Protein AF-A0A969NBT8-F1 (afdb_monomer)

pLDDT: mean 84.8, std 12.85, range [37.38, 96.69]

Secondary structure (DSSP, 8-state):
------EEE-SS-EEEE---S-PPTTEEEE---S-HHHHHHHHHHTGGG-S--EESTTTSTTPEETT-TT---TT--GGG--HHHHHHHTT-

Radius of gyration: 17.28 Å; Cα contacts (8 Å, |Δi|>4): 71; chains: 1; bounding box: 40×39×43 Å

Nearest PDB structures (foldseek):
  1v3a-assembly1_A  TM=3.323E-01  e=5.135E+00  Homo sapiens

Solvent-accessible surface area (backbone atoms only — not comparable to full-atom values): 6213 Å² total; per-residue (Å²): 134,79,82,90,72,77,66,48,71,80,90,72,44,34,43,34,78,48,91,67,92,78,63,60,89,53,42,45,65,43,82,92,75,96,47,70,64,62,51,54,54,50,52,62,75,44,41,94,80,52,90,75,52,74,36,61,84,89,74,49,89,94,42,38,43,80,91,44,83,88,59,75,54,100,80,66,46,70,91,82,45,60,64,70,59,54,60,59,60,70,76,109

Foldseek 3Di:
DPDPFDWDDDPQAIEGADDDPDDPHRYDYDHDDPDLVVVQVVCVVCVQVDFAAEDDPPSHPPHDYPPCPPPDDPCSDTPNDPVVVVVVVVVD

Mean predicted aligned error: 8.27 Å

Sequence (92 aa):
MMNKIPFWENGFAILKEDIGMASPISVIYFEHYSSLETVKERLAMDKENIQCVVAKDGIIDGSVVFGAAQQPQLWDYADNMDTMKFLLELGN

Structure (mmCIF, N/CA/C/O backbone):
data_AF-A0A969NBT8-F1
#
_entry.id   AF-A0A969NBT8-F1
#
loop_
_atom_site.group_PDB
_atom_site.id
_atom_site.type_symbol
_atom_site.label_atom_id
_atom_site.label_alt_id
_atom_site.label_comp_id
_atom_site.label_asym_id
_atom_site.label_entity_id
_atom_site.label_seq_id
_atom_site.pdbx_PDB_ins_code
_atom_site.Cartn_x
_atom_site.Cartn_y
_atom_site.Cartn_z
_atom_site.occupancy
_atom_site.B_iso_or_equiv
_atom_site.auth_seq_id
_atom_site.auth_comp_id
_atom_site.auth_asym_id
_atom_site.auth_atom_id
_atom_site.pdbx_PDB_model_num
ATOM 1 N N . MET A 1 1 ? 20.317 13.403 -20.312 1.00 37.38 1 MET A N 1
ATOM 2 C CA . MET A 1 1 ? 19.890 11.997 -20.479 1.00 37.38 1 MET A CA 1
ATOM 3 C C . MET A 1 1 ? 19.478 11.497 -19.108 1.00 37.38 1 MET A C 1
ATOM 5 O O . MET A 1 1 ? 20.346 11.229 -18.292 1.00 37.38 1 MET A O 1
ATOM 9 N N . MET A 1 2 ? 18.179 11.541 -18.811 1.00 46.56 2 MET A N 1
ATOM 10 C CA . MET A 1 2 ? 17.639 11.169 -17.500 1.00 46.56 2 MET A CA 1
ATOM 11 C C . MET A 1 2 ? 17.756 9.655 -17.291 1.00 46.56 2 MET A C 1
ATOM 13 O O . MET A 1 2 ? 17.603 8.894 -18.244 1.00 46.56 2 MET A O 1
ATOM 17 N N . ASN A 1 3 ? 18.094 9.257 -16.063 1.00 54.62 3 ASN A N 1
ATOM 18 C CA . ASN A 1 3 ? 18.358 7.882 -15.636 1.00 54.62 3 ASN A CA 1
ATOM 19 C C . ASN A 1 3 ? 17.381 6.869 -16.249 1.00 54.62 3 ASN A C 1
ATOM 21 O O . ASN A 1 3 ? 16.168 7.003 -16.107 1.00 54.62 3 ASN A O 1
ATOM 25 N N . LYS A 1 4 ? 17.923 5.834 -16.903 1.00 66.38 4 LYS A N 1
ATOM 26 C CA . LYS A 1 4 ? 17.158 4.693 -17.422 1.00 66.38 4 LYS A CA 1
ATOM 27 C C . LYS A 1 4 ? 16.750 3.786 -16.260 1.00 66.38 4 LYS A C 1
ATOM 29 O O . LYS A 1 4 ? 17.382 2.760 -16.030 1.00 66.38 4 LYS A O 1
ATOM 34 N N . ILE A 1 5 ? 15.742 4.199 -15.501 1.00 77.12 5 ILE A N 1
ATOM 35 C CA . ILE A 1 5 ? 15.133 3.345 -14.482 1.00 77.12 5 ILE A CA 1
ATOM 36 C C . ILE A 1 5 ? 14.201 2.370 -15.213 1.00 77.12 5 ILE A C 1
ATOM 38 O O . ILE A 1 5 ? 13.357 2.833 -15.983 1.00 77.12 5 ILE A O 1
ATOM 42 N N . PRO A 1 6 ? 14.369 1.048 -15.044 1.00 84.50 6 PRO A N 1
ATOM 43 C CA . PRO A 1 6 ? 13.460 0.075 -15.632 1.00 84.50 6 PRO A CA 1
ATOM 44 C C . PRO A 1 6 ? 12.057 0.230 -15.033 1.00 84.50 6 PRO A C 1
ATOM 46 O O . PRO A 1 6 ? 11.899 0.456 -13.836 1.00 84.50 6 PRO A O 1
ATOM 49 N N . PHE A 1 7 ? 11.041 0.109 -15.880 1.00 89.75 7 PHE A N 1
ATOM 50 C CA . PHE A 1 7 ? 9.635 0.128 -15.492 1.00 89.75 7 PHE A CA 1
ATOM 51 C C . PHE A 1 7 ? 8.843 -0.823 -16.392 1.00 89.75 7 PHE A C 1
ATOM 53 O O . PHE A 1 7 ? 9.304 -1.190 -17.478 1.00 89.75 7 PHE A O 1
ATOM 60 N N . TRP A 1 8 ? 7.651 -1.209 -15.948 1.00 91.50 8 TRP A N 1
ATOM 61 C CA . TRP A 1 8 ? 6.684 -1.947 -16.762 1.00 91.50 8 TRP A CA 1
ATOM 62 C C . TRP A 1 8 ? 5.460 -1.075 -17.008 1.00 91.50 8 TRP A C 1
ATOM 64 O O . TRP A 1 8 ? 5.056 -0.325 -16.129 1.00 91.50 8 TRP A O 1
ATOM 74 N N . GLU A 1 9 ? 4.850 -1.165 -18.183 1.00 92.19 9 GLU A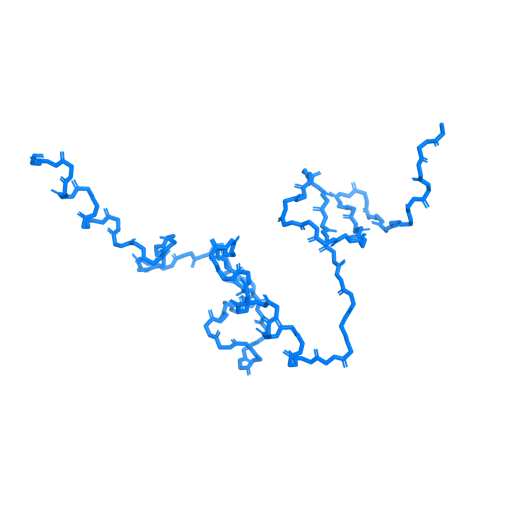 N 1
ATOM 75 C CA . GLU A 1 9 ? 3.622 -0.432 -18.487 1.00 92.19 9 GLU A CA 1
ATOM 76 C C . GLU A 1 9 ? 2.628 -1.304 -19.251 1.00 92.19 9 GLU A C 1
ATOM 78 O O . GLU A 1 9 ? 3.002 -2.265 -19.925 1.00 92.19 9 GLU A O 1
ATOM 83 N N . ASN A 1 10 ? 1.348 -0.959 -19.146 1.00 88.38 10 ASN A N 1
ATOM 84 C CA . ASN A 1 10 ? 0.256 -1.630 -19.857 1.00 88.38 10 ASN A CA 1
ATOM 85 C C . ASN A 1 10 ? -0.650 -0.649 -20.625 1.00 88.38 10 ASN A C 1
ATOM 87 O O . ASN A 1 10 ? -1.764 -1.003 -21.007 1.00 88.38 10 ASN A O 1
ATOM 91 N N . GLY A 1 11 ? -0.179 0.585 -20.839 1.00 89.56 11 GLY A N 1
ATOM 92 C CA . GLY A 1 11 ? -0.896 1.649 -21.549 1.00 89.56 11 GLY A CA 1
ATOM 93 C C . GLY A 1 11 ? -1.811 2.519 -20.679 1.00 89.56 11 GLY A C 1
ATOM 94 O O . GLY A 1 11 ? -2.299 3.536 -21.165 1.00 89.56 11 GLY A O 1
ATOM 95 N N . PHE A 1 12 ? -2.034 2.166 -19.409 1.00 90.88 12 PHE A N 1
ATOM 96 C CA . PHE A 1 12 ? -2.838 2.968 -18.470 1.00 90.88 12 PHE A CA 1
ATOM 97 C C . PHE A 1 12 ? -2.196 3.149 -17.089 1.00 90.88 12 PHE A C 1
ATOM 99 O O . PHE A 1 12 ? -2.525 4.109 -16.390 1.00 90.88 12 PHE A O 1
ATOM 106 N N . ALA A 1 13 ? -1.269 2.269 -16.706 1.00 93.06 13 ALA A N 1
ATOM 107 C CA . ALA A 1 13 ? -0.452 2.412 -15.510 1.00 93.06 13 ALA A CA 1
ATOM 108 C C . ALA A 1 13 ? 1.011 2.033 -15.781 1.00 93.06 13 ALA A C 1
ATOM 110 O O . ALA A 1 13 ? 1.304 1.176 -16.620 1.00 93.06 13 ALA A O 1
ATOM 111 N N . ILE A 1 14 ? 1.915 2.656 -15.028 1.00 94.69 14 ILE A N 1
ATOM 112 C CA . ILE A 1 14 ? 3.348 2.367 -14.993 1.00 94.69 14 ILE A CA 1
ATOM 113 C C . ILE A 1 14 ? 3.674 1.740 -13.638 1.00 94.69 14 ILE A C 1
ATOM 115 O O . ILE A 1 14 ? 3.396 2.333 -12.602 1.00 94.69 14 ILE A O 1
ATOM 119 N N . LEU A 1 15 ? 4.297 0.568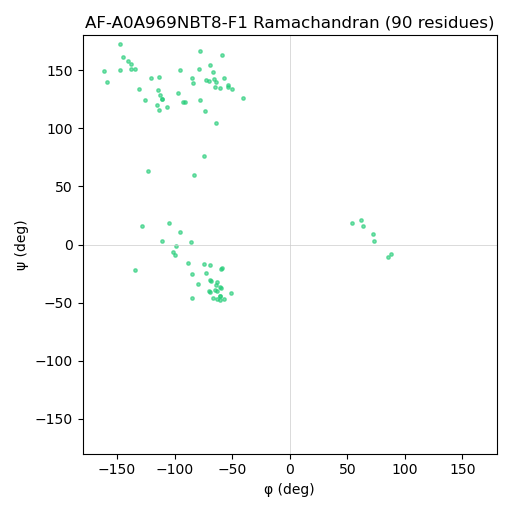 -13.640 1.00 94.88 15 LEU A N 1
ATOM 120 C CA . LEU A 1 15 ? 4.901 -0.057 -12.469 1.00 94.88 15 LEU A CA 1
ATOM 121 C C . LEU A 1 15 ? 6.374 0.334 -12.408 1.00 94.88 15 LEU A C 1
ATOM 123 O O . LEU A 1 15 ? 7.130 0.064 -13.345 1.00 94.88 15 LEU A O 1
ATOM 127 N N . LYS A 1 16 ? 6.787 0.947 -11.303 1.00 94.06 16 LYS A N 1
ATOM 128 C CA . LYS A 1 16 ? 8.167 1.377 -11.078 1.00 94.06 16 LYS A CA 1
ATOM 129 C C . LYS A 1 16 ? 8.632 0.913 -9.703 1.00 94.06 16 LYS A C 1
ATOM 131 O O . LYS A 1 16 ? 7.922 1.110 -8.725 1.00 94.06 16 LYS A O 1
ATOM 136 N N . GLU A 1 17 ? 9.830 0.347 -9.633 1.00 95.19 17 GLU A N 1
ATOM 137 C CA . GLU A 1 17 ? 10.457 0.045 -8.348 1.00 95.19 17 GLU A CA 1
ATOM 138 C C . GLU A 1 17 ? 10.947 1.351 -7.702 1.00 95.19 17 GLU A C 1
ATOM 140 O O . GLU A 1 17 ? 11.785 2.061 -8.269 1.00 95.19 17 GLU A O 1
ATOM 145 N N . ASP A 1 18 ? 10.351 1.721 -6.570 1.00 94.25 18 ASP A N 1
ATOM 146 C CA . ASP A 1 18 ? 10.606 2.974 -5.853 1.00 94.25 18 ASP A CA 1
ATOM 147 C C . ASP A 1 18 ? 10.117 2.843 -4.400 1.00 94.25 18 ASP A C 1
ATOM 149 O O . ASP A 1 18 ? 9.146 2.137 -4.141 1.00 94.25 18 ASP A O 1
ATOM 153 N N . ILE A 1 19 ? 10.777 3.538 -3.470 1.00 91.81 19 ILE A N 1
ATOM 154 C CA . ILE A 1 19 ? 10.469 3.512 -2.027 1.00 91.81 19 ILE A CA 1
ATOM 155 C C . ILE A 1 19 ? 9.621 4.709 -1.567 1.00 91.81 19 ILE A C 1
ATOM 157 O O . ILE A 1 19 ? 9.352 4.865 -0.375 1.00 9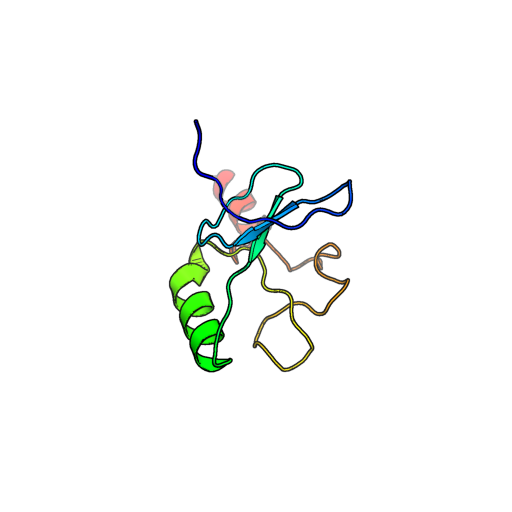1.81 19 ILE A O 1
ATOM 161 N N . GLY A 1 20 ? 9.280 5.624 -2.480 1.00 90.50 20 GLY A N 1
ATOM 162 C CA . GLY A 1 20 ? 8.464 6.794 -2.174 1.00 90.50 20 GLY A CA 1
ATOM 163 C C . GLY A 1 20 ? 7.023 6.430 -1.797 1.00 90.50 20 GLY A C 1
ATOM 164 O O . GLY A 1 20 ? 6.454 5.482 -2.320 1.00 90.50 20 GLY A O 1
ATOM 165 N N . MET A 1 21 ? 6.399 7.226 -0.923 1.00 86.25 21 MET A N 1
ATOM 166 C CA . MET A 1 21 ? 5.008 6.992 -0.495 1.00 86.25 21 MET A CA 1
ATOM 167 C C . MET A 1 21 ? 3.969 7.601 -1.454 1.00 86.25 21 MET A C 1
ATOM 169 O O . MET A 1 21 ? 2.836 7.139 -1.536 1.00 86.25 21 MET A O 1
ATOM 173 N N . ALA A 1 22 ? 4.354 8.643 -2.196 1.00 89.12 22 ALA A N 1
ATOM 174 C CA . ALA A 1 22 ? 3.488 9.327 -3.149 1.00 89.12 22 ALA A CA 1
ATOM 175 C C . ALA A 1 22 ? 3.997 9.114 -4.576 1.00 89.12 22 ALA A C 1
ATOM 177 O O . ALA A 1 22 ? 5.087 9.569 -4.940 1.00 89.12 22 ALA A O 1
ATOM 178 N N . SER A 1 23 ? 3.195 8.435 -5.391 1.00 90.31 23 SER A N 1
ATOM 179 C CA . SER A 1 23 ? 3.466 8.251 -6.810 1.00 90.31 23 SER A CA 1
ATOM 180 C C . SER A 1 23 ? 2.735 9.307 -7.652 1.00 90.31 23 SER A C 1
ATOM 182 O O . SER A 1 23 ? 1.670 9.798 -7.266 1.00 90.31 23 SER A O 1
ATOM 184 N N . PRO A 1 24 ? 3.285 9.693 -8.818 1.00 91.88 24 PRO A N 1
ATOM 185 C CA . PRO A 1 24 ? 2.539 10.470 -9.797 1.00 91.88 24 PRO A CA 1
ATOM 186 C C . PRO A 1 24 ? 1.274 9.739 -10.267 1.00 91.88 24 PRO A C 1
ATOM 188 O O . PRO A 1 24 ? 1.151 8.519 -10.145 1.00 91.88 24 PRO A O 1
ATOM 191 N N . ILE A 1 25 ? 0.358 10.485 -10.887 1.00 91.50 25 ILE A N 1
ATOM 192 C CA . ILE A 1 25 ? -0.840 9.917 -11.520 1.00 91.50 25 ILE A CA 1
ATOM 193 C C . ILE A 1 25 ? -0.430 8.813 -12.503 1.00 91.50 25 ILE A C 1
ATOM 195 O O . ILE A 1 25 ? 0.525 8.974 -13.264 1.00 91.50 25 ILE A O 1
ATOM 199 N N . SER A 1 26 ? -1.172 7.703 -12.484 1.00 92.81 26 SER A N 1
ATOM 200 C CA . SER A 1 26 ? -0.929 6.522 -13.324 1.00 92.81 26 SER A CA 1
ATOM 201 C C . SER A 1 26 ? 0.405 5.810 -13.068 1.00 92.81 26 SER A C 1
ATOM 203 O O . SER A 1 26 ? 0.811 4.981 -13.879 1.00 92.81 26 SER A O 1
ATOM 205 N N . VAL A 1 27 ? 1.076 6.070 -11.942 1.00 93.81 27 VAL A N 1
ATOM 206 C CA . VAL A 1 27 ? 2.274 5.335 -11.522 1.00 93.81 27 VAL A CA 1
ATOM 207 C C . VAL A 1 27 ? 1.980 4.566 -10.240 1.00 93.81 27 VAL A C 1
ATOM 209 O O . VAL A 1 27 ? 1.420 5.104 -9.289 1.00 93.81 27 VAL A O 1
ATOM 212 N N . ILE A 1 28 ? 2.375 3.301 -10.211 1.00 93.12 28 ILE A N 1
ATOM 213 C CA . ILE A 1 28 ? 2.296 2.416 -9.055 1.00 93.12 28 ILE A CA 1
ATOM 214 C C . ILE A 1 28 ? 3.729 2.072 -8.665 1.00 93.12 28 ILE A C 1
ATOM 216 O O . ILE A 1 28 ? 4.489 1.523 -9.469 1.00 93.12 28 ILE A O 1
ATOM 220 N N . TYR A 1 29 ? 4.094 2.415 -7.435 1.00 95.12 29 TYR A N 1
ATOM 221 C CA . TYR A 1 29 ? 5.366 2.006 -6.861 1.00 95.12 29 TYR A CA 1
ATOM 222 C C . TYR A 1 29 ? 5.260 0.616 -6.248 1.00 95.12 29 TYR A C 1
ATOM 224 O O . TYR A 1 29 ? 4.220 0.246 -5.702 1.00 95.12 29 TYR A O 1
ATOM 232 N N . PHE A 1 30 ? 6.324 -0.166 -6.384 1.00 94.12 30 PHE A N 1
ATOM 233 C CA . PHE A 1 30 ? 6.427 -1.480 -5.768 1.00 94.12 30 PHE A CA 1
ATOM 234 C C . PHE A 1 30 ? 7.839 -1.715 -5.235 1.00 94.12 30 PHE A C 1
ATOM 236 O O . PHE A 1 30 ? 8.805 -1.120 -5.706 1.00 94.12 30 PHE A O 1
ATOM 243 N N . GLU A 1 31 ? 7.941 -2.629 -4.279 1.00 94.25 31 GLU A N 1
ATOM 244 C CA . GLU A 1 31 ? 9.197 -3.091 -3.699 1.00 94.25 31 GLU A CA 1
ATOM 245 C C . GLU A 1 31 ? 9.170 -4.623 -3.603 1.00 94.25 31 GLU A C 1
ATOM 247 O O . GLU A 1 31 ? 8.108 -5.239 -3.456 1.00 94.25 31 GLU A O 1
ATOM 252 N N . HIS A 1 32 ? 10.344 -5.249 -3.670 1.00 94.62 32 HIS A N 1
ATOM 253 C CA . HIS A 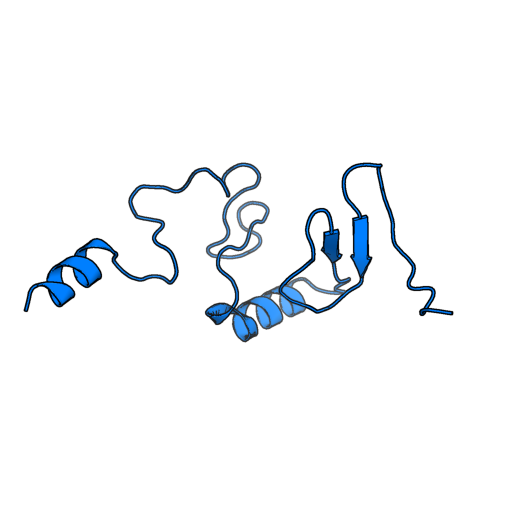1 32 ? 10.499 -6.683 -3.445 1.00 94.62 32 HIS A CA 1
ATOM 254 C C . HIS A 1 32 ? 10.929 -6.968 -2.004 1.00 94.62 32 HIS A C 1
ATOM 256 O O . HIS A 1 32 ? 11.928 -6.436 -1.525 1.00 94.62 32 HIS A O 1
ATOM 262 N N . TYR A 1 33 ? 10.230 -7.891 -1.343 1.00 94.50 33 TYR A N 1
ATOM 263 C CA . TYR A 1 33 ? 10.567 -8.357 0.002 1.00 94.50 33 TYR A CA 1
ATOM 264 C C . TYR A 1 33 ? 10.831 -9.861 0.001 1.00 94.50 33 TYR A C 1
ATOM 266 O O . TYR A 1 33 ? 10.166 -10.626 -0.696 1.00 94.50 33 TYR A O 1
ATOM 274 N N . SER A 1 34 ? 11.799 -10.295 0.808 1.00 94.44 34 SER A N 1
ATOM 275 C CA . SER A 1 34 ? 12.145 -11.711 0.983 1.00 94.44 34 SER A CA 1
ATOM 276 C C . SER A 1 34 ? 11.329 -12.401 2.079 1.00 94.44 34 SER A C 1
ATOM 278 O O . SER A 1 34 ? 11.308 -13.630 2.141 1.00 94.44 34 SER A O 1
ATOM 280 N N . SER A 1 35 ? 10.660 -11.634 2.947 1.00 96.69 35 SER A N 1
ATOM 281 C CA . SER A 1 35 ? 9.848 -12.163 4.041 1.00 96.69 35 SER A CA 1
ATOM 282 C C . SER A 1 35 ? 8.646 -11.269 4.340 1.00 96.69 35 SER A C 1
ATOM 284 O O . SER A 1 35 ? 8.706 -10.050 4.176 1.00 96.69 35 SER A O 1
ATOM 286 N N . LEU A 1 36 ? 7.559 -11.882 4.814 1.00 94.88 36 LEU A N 1
ATOM 287 C CA . LEU A 1 36 ? 6.365 -11.157 5.249 1.00 94.88 36 LEU A CA 1
ATOM 288 C C . LEU A 1 36 ? 6.620 -10.336 6.522 1.00 94.88 36 LEU A C 1
ATOM 290 O O . LEU A 1 36 ? 6.035 -9.271 6.688 1.00 94.88 36 LEU A O 1
ATOM 294 N N . GLU A 1 37 ? 7.509 -10.799 7.401 1.00 96.19 37 GLU A N 1
ATOM 295 C CA . GLU A 1 37 ? 7.839 -10.089 8.642 1.00 96.19 37 GLU A CA 1
ATOM 296 C C . GLU A 1 37 ? 8.481 -8.727 8.351 1.00 96.19 37 GLU A C 1
ATOM 298 O 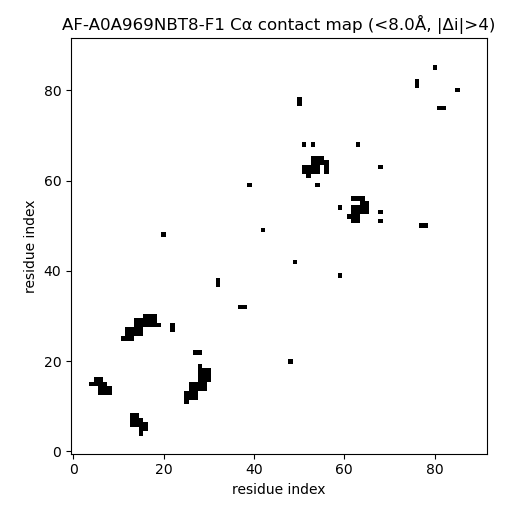O . GLU A 1 37 ? 8.074 -7.725 8.930 1.00 96.19 37 GLU A O 1
ATOM 303 N N . THR A 1 38 ? 9.362 -8.647 7.348 1.00 95.94 38 THR A N 1
ATOM 304 C CA . THR A 1 38 ? 9.932 -7.370 6.885 1.00 95.94 38 THR A CA 1
ATOM 305 C C . THR A 1 38 ? 8.854 -6.393 6.403 1.00 95.94 38 THR A C 1
ATOM 307 O O . THR A 1 38 ? 8.948 -5.193 6.652 1.00 95.94 38 THR A O 1
ATOM 310 N N . VAL A 1 39 ? 7.803 -6.893 5.743 1.00 95.19 39 VAL A N 1
ATOM 311 C CA . VAL A 1 39 ? 6.672 -6.059 5.307 1.00 95.19 39 VAL A CA 1
ATOM 312 C C . VAL A 1 39 ? 5.906 -5.528 6.517 1.00 95.19 39 VAL A C 1
ATOM 314 O O . VAL A 1 39 ? 5.619 -4.338 6.577 1.00 95.19 39 VAL A O 1
ATOM 317 N N . LYS A 1 40 ? 5.613 -6.379 7.508 1.00 95.12 40 LYS A N 1
ATOM 318 C CA . LYS A 1 40 ? 4.913 -5.966 8.737 1.00 95.12 40 LYS A CA 1
ATOM 319 C C . LYS A 1 40 ? 5.695 -4.906 9.512 1.00 95.12 40 LYS A C 1
ATOM 321 O O . LYS A 1 40 ? 5.108 -3.915 9.936 1.00 95.12 40 LYS A O 1
ATOM 326 N N . GLU A 1 41 ? 7.006 -5.087 9.660 1.00 95.00 41 GLU A N 1
ATOM 327 C CA . GLU A 1 41 ? 7.887 -4.104 10.300 1.00 95.00 41 GLU A CA 1
ATOM 328 C C . GLU A 1 41 ? 7.864 -2.766 9.555 1.00 95.00 41 GLU A C 1
ATOM 330 O O . GLU A 1 41 ? 7.723 -1.714 10.180 1.00 95.00 41 GLU A O 1
ATOM 335 N N . ARG A 1 42 ? 7.935 -2.793 8.216 1.00 93.75 42 ARG A N 1
ATOM 336 C CA . ARG A 1 42 ? 7.870 -1.578 7.396 1.00 93.75 42 ARG A CA 1
ATOM 337 C C . ARG A 1 42 ? 6.533 -0.853 7.542 1.00 93.75 42 ARG A C 1
ATOM 339 O O . ARG A 1 42 ? 6.527 0.351 7.781 1.00 93.75 42 ARG A O 1
ATOM 346 N N . LEU A 1 43 ? 5.420 -1.582 7.468 1.00 93.88 43 LEU A N 1
ATOM 347 C CA . LEU A 1 43 ? 4.077 -1.028 7.659 1.00 93.88 43 LEU A CA 1
ATOM 348 C C . LEU A 1 43 ? 3.898 -0.421 9.057 1.00 93.88 43 LEU A C 1
ATOM 350 O O . LEU A 1 43 ? 3.238 0.603 9.199 1.00 93.88 43 LEU A O 1
ATOM 354 N N . ALA A 1 44 ? 4.493 -1.029 10.087 1.00 93.06 44 ALA A N 1
ATOM 355 C CA . ALA A 1 44 ? 4.447 -0.499 11.445 1.00 93.06 44 ALA A CA 1
ATOM 356 C C . ALA A 1 44 ? 5.263 0.796 11.592 1.00 93.06 44 ALA A C 1
ATOM 358 O O . ALA A 1 44 ? 4.799 1.728 12.247 1.00 93.06 44 ALA A O 1
ATOM 359 N N . MET A 1 45 ? 6.448 0.870 10.971 1.00 93.38 45 MET A N 1
ATOM 360 C CA . MET A 1 45 ? 7.282 2.080 10.971 1.00 93.38 45 MET A CA 1
ATOM 361 C C . MET A 1 45 ? 6.613 3.249 10.238 1.00 93.38 45 MET A C 1
ATOM 363 O O . MET A 1 45 ? 6.683 4.381 10.709 1.00 93.38 45 MET A O 1
ATOM 367 N N . ASP A 1 46 ? 5.930 2.972 9.127 1.00 91.88 46 ASP A N 1
ATOM 368 C CA . ASP A 1 46 ? 5.302 3.991 8.280 1.00 91.88 46 ASP A CA 1
ATOM 369 C C . ASP A 1 46 ? 3.817 4.224 8.598 1.00 91.88 46 ASP A C 1
ATOM 371 O O . ASP A 1 46 ? 3.134 4.921 7.850 1.00 91.88 46 ASP A O 1
ATOM 375 N N . LYS A 1 47 ? 3.304 3.675 9.707 1.00 89.88 47 LYS A N 1
ATOM 376 C CA . LYS A 1 47 ? 1.874 3.681 10.054 1.00 89.88 47 LYS A CA 1
ATOM 377 C C . LYS A 1 47 ? 1.227 5.067 9.976 1.00 89.88 47 LYS A C 1
ATOM 379 O O . LYS A 1 47 ? 0.128 5.187 9.453 1.00 89.88 47 LYS A O 1
ATOM 384 N N . GLU A 1 48 ? 1.915 6.102 10.451 1.00 89.38 48 GLU A N 1
ATOM 385 C CA . GLU A 1 48 ? 1.410 7.486 10.453 1.00 89.38 48 GLU A CA 1
ATOM 386 C C . GLU A 1 48 ? 1.299 8.096 9.042 1.00 89.38 48 GLU A C 1
ATOM 388 O O . GLU A 1 48 ? 0.609 9.088 8.843 1.00 89.38 48 GLU A O 1
ATOM 393 N N . ASN A 1 49 ? 1.971 7.506 8.049 1.00 88.00 49 ASN A N 1
ATOM 394 C CA . ASN A 1 49 ? 1.939 7.942 6.652 1.00 88.00 49 ASN A CA 1
ATOM 395 C C . ASN A 1 49 ? 1.013 7.071 5.783 1.00 88.00 49 ASN A C 1
ATOM 397 O O . ASN A 1 49 ? 0.826 7.371 4.602 1.00 88.00 49 ASN A O 1
ATOM 401 N N . ILE A 1 50 ? 0.468 5.979 6.330 1.00 88.69 50 ILE A N 1
ATOM 402 C CA . ILE A 1 50 ? -0.331 4.996 5.595 1.00 88.69 50 ILE A CA 1
ATOM 403 C C . ILE A 1 50 ? -1.798 5.146 5.980 1.00 88.69 50 ILE A C 1
ATOM 405 O O . ILE A 1 50 ? -2.195 4.898 7.113 1.00 88.69 50 ILE A O 1
ATOM 409 N N . GLN A 1 51 ? -2.630 5.470 4.994 1.00 83.88 51 GLN A N 1
ATOM 410 C CA . GLN A 1 51 ? -4.072 5.610 5.203 1.00 83.88 51 GLN A CA 1
ATOM 411 C C . GLN A 1 51 ? -4.799 4.262 5.236 1.00 83.88 51 GLN A C 1
ATOM 413 O O . GLN A 1 51 ? -5.803 4.109 5.923 1.00 83.88 51 GLN A O 1
ATOM 418 N N . CYS A 1 52 ? -4.329 3.288 4.456 1.00 87.56 52 CYS A N 1
ATOM 419 C CA . CYS A 1 52 ? -4.985 1.995 4.314 1.00 87.56 52 CYS A CA 1
ATOM 420 C C . CYS A 1 52 ? -3.991 0.945 3.817 1.00 87.56 52 CYS A C 1
ATOM 422 O O . CYS A 1 52 ? -3.184 1.211 2.925 1.00 87.56 52 CYS A O 1
ATOM 424 N N . VAL A 1 53 ? -4.086 -0.264 4.368 1.00 92.62 53 VAL A N 1
ATOM 425 C CA . VAL A 1 53 ? -3.367 -1.442 3.878 1.00 92.62 53 VAL A CA 1
ATOM 426 C C . VAL A 1 53 ? -4.384 -2.416 3.311 1.00 92.62 53 VAL A C 1
ATOM 428 O O . VAL A 1 53 ? -5.342 -2.772 3.991 1.00 92.62 53 VAL A O 1
ATOM 431 N N . VAL A 1 54 ? -4.157 -2.880 2.083 1.00 93.56 54 VAL A N 1
ATOM 432 C CA . VAL A 1 54 ? -5.011 -3.875 1.426 1.00 93.56 54 VAL A CA 1
ATOM 433 C C . VAL A 1 54 ? -4.249 -5.186 1.302 1.00 93.56 54 VAL A C 1
ATOM 435 O O . VAL A 1 54 ? -3.159 -5.214 0.731 1.00 93.56 54 VAL A O 1
ATOM 438 N N . ALA A 1 55 ? -4.815 -6.279 1.808 1.00 95.00 55 ALA A N 1
ATOM 439 C CA . ALA A 1 55 ? -4.190 -7.594 1.731 1.00 95.00 55 ALA A CA 1
ATOM 440 C C . ALA A 1 55 ? -5.226 -8.719 1.623 1.00 95.00 55 ALA A C 1
ATOM 442 O O . ALA A 1 55 ? -6.436 -8.524 1.740 1.00 95.00 55 ALA A O 1
ATOM 443 N N . LYS A 1 56 ? -4.735 -9.939 1.387 1.00 94.31 56 LYS A N 1
ATOM 444 C CA . LYS A 1 56 ? -5.559 -11.137 1.559 1.00 94.31 56 LYS A CA 1
ATOM 445 C C . LYS A 1 56 ? -5.906 -11.284 3.042 1.00 94.31 56 LYS A C 1
ATOM 447 O O . LYS A 1 56 ? -5.048 -11.062 3.897 1.00 94.31 56 LYS A O 1
ATOM 452 N N . ASP A 1 57 ? -7.133 -11.722 3.302 1.00 91.25 57 ASP A N 1
ATOM 453 C CA . ASP A 1 57 ? -7.634 -11.958 4.653 1.00 91.25 57 ASP A CA 1
ATOM 454 C C . ASP A 1 57 ? -6.669 -12.816 5.493 1.00 91.25 57 ASP A C 1
ATOM 456 O O . ASP A 1 57 ? -6.124 -13.819 5.013 1.00 91.25 57 ASP A O 1
ATOM 460 N N . GLY A 1 58 ? -6.427 -12.372 6.727 1.00 87.25 58 GLY A N 1
ATOM 461 C CA . GLY A 1 58 ? -5.530 -13.009 7.693 1.00 87.25 58 GLY A CA 1
ATOM 462 C C . GLY A 1 58 ? -4.021 -12.882 7.430 1.00 87.25 58 GLY A C 1
ATOM 463 O O . GLY A 1 58 ? -3.246 -13.477 8.177 1.00 87.25 58 GLY A O 1
ATOM 464 N N . ILE A 1 59 ? -3.566 -12.155 6.396 1.00 93.25 59 ILE A N 1
ATOM 465 C CA . ILE A 1 59 ? -2.119 -11.948 6.157 1.00 93.25 59 ILE A CA 1
ATOM 466 C C . ILE A 1 59 ? -1.563 -10.777 6.977 1.00 93.25 59 ILE A C 1
ATOM 468 O O . ILE A 1 59 ? -0.483 -10.895 7.560 1.00 93.25 59 ILE A O 1
ATOM 472 N N . ILE A 1 60 ? -2.275 -9.649 6.988 1.00 93.50 60 ILE A N 1
ATOM 473 C CA . ILE A 1 60 ? -1.907 -8.436 7.724 1.00 93.50 60 ILE A CA 1
ATOM 474 C C . ILE A 1 60 ? -3.086 -8.040 8.611 1.00 93.50 60 ILE A C 1
ATOM 476 O O . ILE A 1 60 ? -4.196 -7.831 8.116 1.00 93.50 60 ILE A O 1
ATOM 480 N N . ASP A 1 61 ? -2.842 -7.917 9.911 1.00 88.75 61 ASP A N 1
ATOM 481 C CA . ASP A 1 61 ? -3.866 -7.509 10.871 1.00 88.75 61 ASP A CA 1
ATOM 482 C C . ASP A 1 61 ? -4.327 -6.071 10.600 1.00 88.75 61 ASP A C 1
ATOM 484 O O . ASP A 1 61 ? -3.516 -5.178 10.353 1.00 88.75 61 ASP A O 1
ATOM 488 N N . GLY A 1 62 ? -5.643 -5.848 10.633 1.00 87.06 62 GLY A N 1
ATOM 489 C CA . GLY A 1 62 ? -6.239 -4.539 10.344 1.00 87.06 62 GLY A CA 1
ATOM 490 C C . GLY A 1 62 ? -6.203 -4.128 8.868 1.00 87.06 62 GLY A C 1
ATOM 491 O O . GLY A 1 62 ? -6.520 -2.983 8.557 1.00 87.06 62 GLY A O 1
ATOM 492 N N . SER A 1 63 ? -5.825 -5.031 7.956 1.00 92.19 63 SER A N 1
ATOM 493 C CA . SER A 1 63 ? -5.901 -4.766 6.517 1.00 92.19 63 SER A CA 1
ATOM 494 C C . SER A 1 63 ? -7.319 -4.921 5.967 1.00 92.19 63 SER A C 1
ATOM 496 O O . SER A 1 63 ? -8.128 -5.712 6.454 1.00 92.19 63 SER A O 1
ATOM 498 N N . VAL A 1 64 ? -7.606 -4.173 4.907 1.00 90.69 64 VAL A N 1
ATOM 499 C CA . VAL A 1 64 ? -8.834 -4.296 4.128 1.00 90.69 64 VAL A CA 1
ATOM 500 C C . VAL A 1 64 ? -8.663 -5.407 3.092 1.00 90.69 64 VAL A C 1
ATOM 502 O O . VAL A 1 64 ? -7.618 -5.528 2.449 1.00 90.69 64 VAL A O 1
ATOM 505 N N . VAL A 1 65 ? -9.700 -6.219 2.891 1.00 92.50 65 VAL A N 1
ATOM 506 C CA . VAL A 1 65 ? -9.680 -7.269 1.865 1.00 92.50 65 VAL A CA 1
ATOM 507 C C . VAL A 1 65 ? -9.700 -6.683 0.450 1.00 92.50 65 VAL A C 1
ATOM 509 O O . VAL A 1 65 ? -10.207 -5.584 0.201 1.00 92.50 65 VAL A O 1
ATOM 512 N N . PHE A 1 66 ? -9.167 -7.430 -0.517 1.00 92.38 66 PHE A N 1
ATOM 513 C CA . PHE A 1 66 ? -9.163 -7.006 -1.917 1.00 92.38 66 PHE A CA 1
ATOM 514 C C . PHE A 1 66 ? -10.565 -6.633 -2.422 1.00 92.38 66 PHE A C 1
ATOM 516 O O . PHE A 1 66 ? -11.538 -7.347 -2.191 1.00 92.38 66 PHE A O 1
ATOM 523 N N . GLY A 1 67 ? -10.649 -5.512 -3.145 1.00 90.75 67 GLY A N 1
ATOM 524 C CA . GLY A 1 67 ? -11.898 -4.985 -3.704 1.00 90.75 67 GLY A CA 1
ATOM 525 C C . GLY A 1 67 ? -12.724 -4.113 -2.752 1.00 90.75 67 GLY A C 1
ATOM 526 O O . GLY A 1 67 ? -13.626 -3.427 -3.223 1.00 90.75 67 GLY A O 1
ATOM 527 N N . ALA A 1 68 ? -12.399 -4.072 -1.455 1.00 88.38 68 ALA A N 1
ATOM 528 C CA . ALA A 1 68 ? -13.168 -3.315 -0.461 1.00 88.38 68 ALA A CA 1
ATOM 529 C C . ALA A 1 68 ? -12.558 -1.948 -0.087 1.00 88.38 68 ALA A C 1
ATOM 531 O O . ALA A 1 68 ? -13.218 -1.141 0.555 1.00 88.38 68 ALA A O 1
ATOM 532 N N . ALA A 1 69 ? -11.334 -1.633 -0.527 1.00 85.25 69 ALA A N 1
ATOM 533 C CA . ALA A 1 69 ? -10.630 -0.396 -0.153 1.00 85.25 69 ALA A CA 1
ATOM 534 C C . ALA A 1 69 ? -11.347 0.915 -0.544 1.00 85.25 69 ALA A C 1
ATOM 536 O O . ALA A 1 69 ? -11.067 1.958 0.033 1.00 85.25 69 ALA A O 1
ATOM 537 N N . GLN A 1 70 ? -12.267 0.874 -1.517 1.00 82.62 70 GLN A N 1
ATOM 538 C CA . GLN A 1 70 ? -13.094 2.020 -1.931 1.00 82.62 70 GLN A CA 1
ATOM 539 C C . GLN A 1 70 ? -14.546 1.919 -1.430 1.00 82.62 70 GLN A C 1
ATOM 541 O O . GLN A 1 70 ? -15.442 2.562 -1.973 1.00 82.62 70 GLN A O 1
ATOM 546 N N . GLN A 1 71 ? -14.794 1.090 -0.415 1.00 83.19 71 GLN A N 1
ATOM 547 C CA . GLN A 1 71 ? -16.104 0.887 0.206 1.00 83.19 71 GLN A CA 1
ATOM 548 C C . GLN A 1 71 ? -16.028 1.189 1.713 1.00 83.19 71 GLN A C 1
ATOM 550 O O . GLN A 1 71 ? -16.205 0.274 2.521 1.00 83.19 71 GLN A O 1
ATOM 555 N N . PRO A 1 72 ? -15.732 2.447 2.103 1.00 74.25 72 PRO A N 1
ATOM 556 C CA . PRO A 1 72 ? -15.595 2.805 3.510 1.00 74.25 72 PRO A CA 1
ATOM 557 C C . PRO A 1 72 ? -16.905 2.547 4.260 1.00 74.25 72 PRO A C 1
ATOM 559 O O . PRO A 1 72 ? -17.991 2.891 3.781 1.00 74.25 72 PRO A O 1
ATOM 562 N N . GLN A 1 73 ? -16.809 1.939 5.438 1.00 73.56 73 GLN A N 1
ATOM 563 C CA . GLN A 1 73 ? -17.920 1.842 6.375 1.00 73.56 73 GLN A CA 1
ATOM 564 C C . GLN A 1 73 ? -18.113 3.163 7.119 1.00 73.56 73 GLN A C 1
ATOM 566 O O . GLN A 1 73 ? -17.252 4.041 7.128 1.00 73.56 73 GLN A O 1
ATOM 571 N N . LEU A 1 74 ? -19.254 3.293 7.799 1.00 67.12 74 LEU A N 1
ATOM 572 C CA . LEU A 1 74 ? -19.624 4.512 8.524 1.00 67.12 74 LEU A CA 1
ATOM 573 C C . LEU A 1 74 ? -18.611 4.915 9.616 1.00 67.12 74 LEU A C 1
ATOM 575 O O . LEU A 1 74 ? -18.617 6.058 10.054 1.00 67.12 74 LEU A O 1
ATOM 579 N N . TRP A 1 75 ? -17.786 3.975 10.081 1.00 70.75 75 TRP A N 1
ATOM 580 C CA . TRP A 1 75 ? -16.782 4.168 11.129 1.00 70.75 75 TRP A CA 1
ATOM 581 C C . TRP A 1 75 ? -15.336 4.093 10.615 1.00 70.75 75 TRP A C 1
ATOM 583 O O . TRP A 1 75 ? -14.412 4.206 11.419 1.00 70.75 75 TRP A O 1
ATOM 593 N N . ASP A 1 76 ? -15.127 3.932 9.304 1.00 66.00 76 ASP A N 1
ATOM 594 C CA . ASP A 1 76 ? -13.796 3.899 8.682 1.00 66.00 76 ASP A CA 1
ATOM 595 C C . ASP A 1 76 ? -13.300 5.333 8.435 1.00 66.00 76 ASP A C 1
ATOM 597 O O . ASP A 1 76 ? -13.092 5.773 7.301 1.00 66.00 76 ASP A O 1
ATOM 601 N N . TYR A 1 77 ? -13.183 6.104 9.519 1.00 62.44 77 TYR A N 1
ATOM 602 C CA . TYR A 1 77 ? -12.697 7.477 9.467 1.00 62.44 77 TYR A CA 1
ATOM 603 C C . TYR A 1 77 ? -11.190 7.512 9.197 1.00 62.44 77 TYR A C 1
ATOM 605 O O . TYR A 1 77 ? -10.426 6.709 9.739 1.00 62.44 77 TYR A O 1
ATOM 613 N N . ALA A 1 78 ? -10.758 8.480 8.387 1.00 58.59 78 ALA A N 1
ATOM 614 C CA . ALA A 1 78 ? -9.343 8.740 8.162 1.00 58.59 78 ALA A CA 1
ATOM 615 C C . ALA A 1 78 ? -8.625 9.034 9.495 1.00 58.59 78 ALA A C 1
ATOM 617 O O . ALA A 1 78 ? -9.185 9.654 10.402 1.00 58.59 78 ALA A O 1
ATOM 618 N N . ASP A 1 79 ? -7.384 8.564 9.609 1.00 57.34 79 ASP A N 1
ATOM 619 C CA . ASP A 1 79 ? -6.462 8.898 10.702 1.00 57.34 79 ASP A CA 1
ATOM 620 C C . ASP A 1 79 ? -6.918 8.473 12.117 1.00 57.34 79 ASP A C 1
ATOM 622 O O . ASP A 1 79 ? -6.445 9.013 13.114 1.00 57.34 79 ASP A O 1
ATOM 626 N N . ASN A 1 80 ? -7.835 7.499 12.239 1.00 57.81 80 ASN A N 1
ATOM 627 C CA . ASN A 1 80 ? -8.478 7.113 13.512 1.00 57.81 80 ASN A CA 1
ATOM 628 C C . ASN A 1 80 ? -9.143 8.291 14.258 1.00 57.81 80 ASN A C 1
ATOM 630 O O . ASN A 1 80 ? -9.405 8.200 15.462 1.00 57.81 80 ASN A O 1
ATOM 634 N N . MET A 1 81 ? -9.419 9.403 13.573 1.00 59.25 8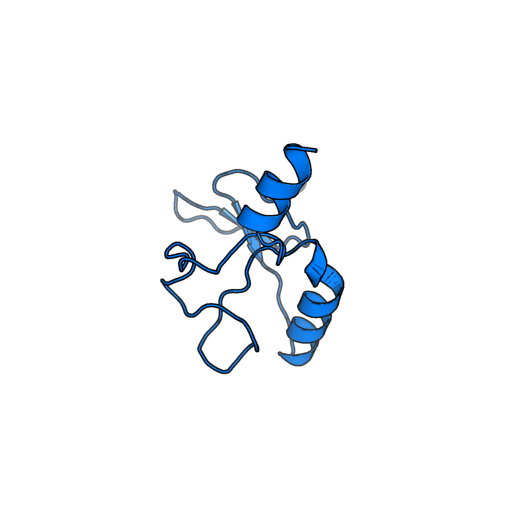1 MET A N 1
ATOM 635 C CA . MET A 1 81 ? -10.081 10.552 14.172 1.00 59.25 81 MET A CA 1
ATOM 636 C C . MET A 1 81 ? -11.590 10.440 13.993 1.00 59.25 81 MET A C 1
ATOM 638 O O . MET A 1 81 ? -12.105 10.398 12.878 1.00 59.25 81 MET A O 1
ATOM 642 N N . ASP A 1 82 ? -12.320 10.453 15.107 1.00 68.50 82 ASP A N 1
ATOM 643 C CA . ASP A 1 82 ? -13.772 10.604 15.083 1.00 68.50 82 ASP A CA 1
ATOM 644 C C . ASP A 1 82 ? -14.115 11.985 14.502 1.00 68.50 82 ASP A C 1
ATOM 646 O O . ASP A 1 82 ? -13.958 13.026 15.147 1.00 68.50 82 ASP A O 1
ATOM 650 N N . THR A 1 83 ? -14.569 11.990 13.249 1.00 69.81 83 THR A N 1
ATOM 651 C CA . THR A 1 83 ? -14.881 13.220 12.512 1.00 69.81 83 THR A CA 1
ATOM 652 C C . THR A 1 83 ? -16.022 13.994 13.178 1.00 69.81 83 THR A C 1
ATOM 654 O O . THR A 1 83 ? -16.021 15.225 13.167 1.00 69.81 83 THR A O 1
ATOM 657 N N . MET A 1 84 ? -16.972 13.301 13.817 1.00 78.44 84 MET A N 1
ATOM 658 C CA . MET A 1 84 ? -18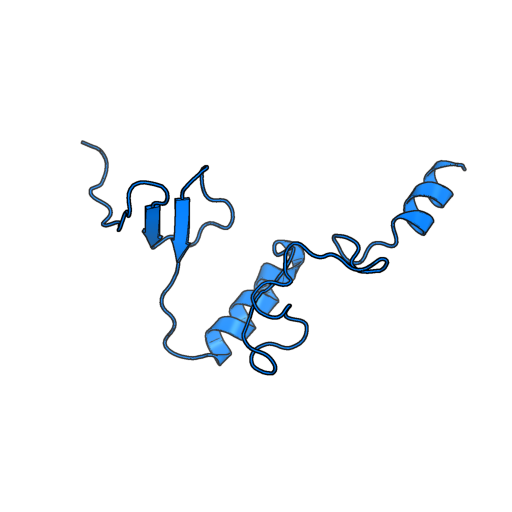.060 13.950 14.549 1.00 78.44 84 MET A CA 1
ATOM 659 C C . MET A 1 84 ? -17.541 14.619 15.819 1.00 78.44 84 MET A C 1
ATOM 661 O O . MET A 1 84 ? -17.939 15.745 16.118 1.00 78.44 84 MET A O 1
ATOM 665 N N . LYS A 1 85 ? -16.606 13.978 16.526 1.00 75.75 85 LYS A N 1
ATOM 666 C CA . LYS A 1 85 ? -15.915 14.588 17.667 1.00 75.75 85 LYS A CA 1
ATOM 667 C C . LYS A 1 85 ? -15.149 15.850 17.255 1.00 75.75 85 LYS A C 1
ATOM 669 O O . LYS A 1 85 ? -15.326 16.883 17.893 1.00 75.75 85 LYS A O 1
ATOM 674 N N . PHE A 1 86 ? -14.376 15.797 16.168 1.00 77.00 86 PHE A N 1
ATOM 675 C CA . PHE A 1 86 ? -13.648 16.961 15.645 1.00 77.00 86 PHE A CA 1
ATOM 676 C C . PHE A 1 86 ? -14.584 18.139 15.323 1.00 77.00 86 PHE A C 1
ATOM 678 O O . PHE A 1 86 ? -14.331 19.271 15.732 1.00 77.00 86 PHE A O 1
ATOM 685 N N . LEU A 1 87 ? -15.698 17.882 14.627 1.00 80.88 87 LEU A N 1
ATOM 686 C CA . LEU A 1 87 ? -16.664 18.927 14.270 1.00 80.88 87 LEU A CA 1
ATOM 687 C C . LEU A 1 87 ? -17.339 19.557 15.497 1.00 80.88 87 LEU A C 1
ATOM 689 O O . LEU A 1 87 ? -17.609 20.757 15.493 1.00 80.88 87 LEU A O 1
ATOM 693 N 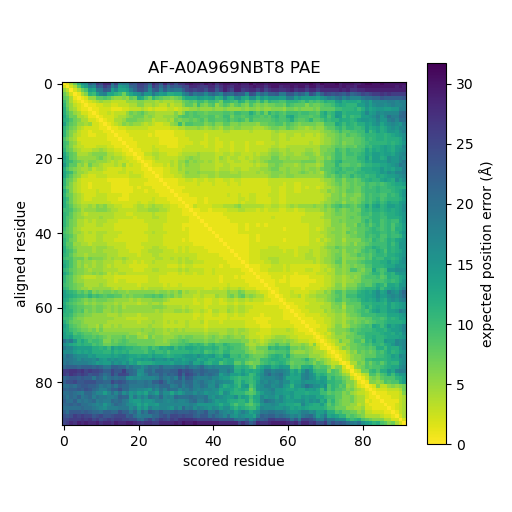N . LEU A 1 88 ? -17.597 18.773 16.548 1.00 84.50 88 LEU A N 1
ATOM 694 C CA . LEU A 1 88 ? -18.145 19.275 17.811 1.00 84.50 88 LEU A CA 1
ATOM 695 C C . LEU A 1 88 ? -17.139 20.139 18.590 1.00 84.50 88 LEU A C 1
ATOM 697 O O . LEU A 1 88 ? -17.551 21.066 19.284 1.00 84.50 88 LEU A O 1
ATOM 701 N N . GLU A 1 89 ? -15.837 19.874 18.463 1.00 84.62 89 GLU A N 1
ATOM 702 C CA . GLU A 1 89 ? -14.774 20.659 19.107 1.00 84.62 89 GLU A CA 1
ATOM 703 C C . GLU A 1 89 ? -14.562 22.039 18.454 1.00 84.62 89 GLU A C 1
ATOM 705 O O . GLU A 1 89 ? -14.137 22.964 19.138 1.00 84.62 89 GLU A O 1
ATOM 710 N N . LEU A 1 90 ? -14.920 22.221 17.174 1.00 80.62 90 LEU A N 1
ATOM 711 C CA . LEU A 1 90 ? -14.838 23.514 16.467 1.00 80.62 90 LEU A CA 1
ATOM 712 C C . LEU A 1 90 ? -15.924 24.529 16.869 1.00 80.62 90 LEU A C 1
ATOM 714 O O . LEU A 1 90 ? -15.817 25.708 16.534 1.00 80.62 90 LEU A O 1
ATOM 718 N N . GLY A 1 91 ? -16.998 24.073 17.519 1.00 73.00 91 GLY A N 1
ATOM 719 C CA . GLY A 1 91 ? -18.14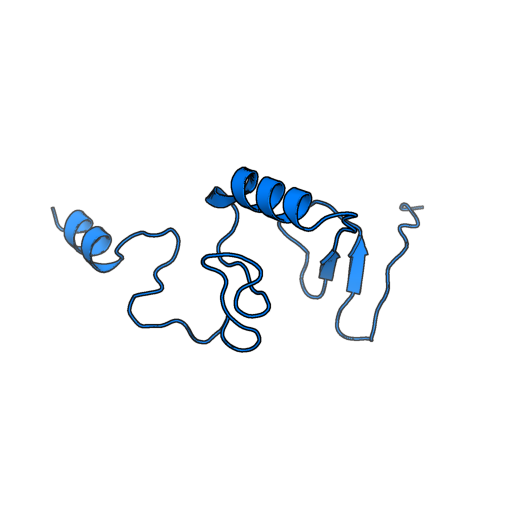2 24.903 17.908 1.00 73.00 91 GLY A CA 1
ATOM 720 C C . GLY A 1 91 ? -17.991 25.636 19.245 1.00 73.00 91 GLY A C 1
ATOM 721 O O . GLY A 1 91 ? -18.945 26.296 19.658 1.00 73.00 91 GLY A O 1
ATOM 722 N N . ASN A 1 92 ? -16.839 25.503 19.910 1.00 51.66 92 ASN A N 1
ATOM 723 C CA . ASN A 1 92 ? -16.506 26.155 21.181 1.00 51.66 92 ASN A CA 1
ATOM 724 C C . ASN A 1 92 ? -15.431 27.229 21.006 1.00 51.66 92 ASN A C 1
ATOM 726 O O . ASN A 1 92 ? -14.406 26.937 20.352 1.00 51.66 92 ASN A O 1
#